Protein AF-A0A7K2Y6P4-F1 (afdb_monomer)

Sequence (106 aa):
MTSPSVTSTKPQAAAPAVRPALASLSTPGHDTGLLLLRLVLGLTMAAHGAQKLFGWFGGGGISGTGQFFTASGYSAGDAMAVLAGLTETLGGLGLALGLLTPLAGA

Radius of gyration: 30.14 Å; Cα contacts (8 Å, |Δi|>4): 114; chains: 1; bounding box: 107×16×41 Å

Nearest PDB structures (foldseek):
  6tz4-assembly1_JB  TM=5.438E-01  e=5.367E+00  Homo sapiens

Mean predicted aligned error: 12.07 Å

pLDDT: mean 84.35, std 17.82, range [48.69, 98.69]

Solvent-accessible surface area (backbone atoms only — not comparable to full-atom values): 5950 Å² total; per-residue (Å²): 139,87,80,83,86,79,89,78,83,77,84,75,75,77,72,80,84,75,72,74,68,91,72,77,84,76,48,74,66,54,57,50,49,52,53,48,49,31,38,55,54,9,48,52,34,22,51,53,9,35,12,22,58,68,25,42,98,82,30,57,12,34,68,49,36,7,49,52,35,36,75,71,69,39,93,56,14,48,61,50,17,46,51,52,12,49,51,27,26,54,50,10,46,35,36,42,75,48,57,67,47,69,67,78,75,108

Foldseek 3Di:
DDDDDDDDDDPPPPDPPPPPDPPDPPPPVNVVVLLVVLQVQLVVLLVVLCLLDPVPPVRPHLVHQLVVVVVVPDPRSSVVSNVSSCCSNVVSVCSNVCPCVVVVVD

Secondary structure (DSSP, 8-state):
---------------------S-----HHHHHHHHHHHHHHHHHHHHHHHHHHH-GGG--HHHHHHHHHHHTT-TTHHHHHHHHHHHHHHHHHHHHHTTTHHHHT-

Structure (mmCIF, N/CA/C/O backbone):
data_AF-A0A7K2Y6P4-F1
#
_entry.id   AF-A0A7K2Y6P4-F1
#
loop_
_atom_site.group_PDB
_atom_site.id
_atom_site.type_symbol
_atom_site.label_atom_id
_atom_site.label_alt_id
_atom_site.label_comp_id
_atom_site.label_asym_id
_atom_site.label_entity_id
_atom_site.label_seq_id
_atom_site.pdbx_PDB_ins_code
_atom_site.Cartn_x
_atom_site.Cartn_y
_atom_site.Cartn_z
_atom_site.occupancy
_atom_site.B_iso_or_equiv
_atom_site.auth_seq_id
_atom_site.auth_comp_id
_atom_site.auth_asym_id
_atom_site.auth_atom_id
_atom_site.pdbx_PDB_model_num
ATOM 1 N N . MET A 1 1 ? 92.988 -14.015 -17.724 1.00 48.69 1 MET A N 1
ATOM 2 C CA . MET A 1 1 ? 92.124 -12.955 -18.282 1.00 48.69 1 MET A CA 1
ATOM 3 C C . MET A 1 1 ? 90.682 -13.345 -18.004 1.00 48.69 1 MET A C 1
ATOM 5 O O . MET A 1 1 ? 90.148 -14.207 -18.683 1.00 48.69 1 MET A O 1
ATOM 9 N N . THR A 1 2 ? 90.111 -12.825 -16.919 1.00 54.88 2 THR A N 1
ATOM 10 C CA . THR A 1 2 ? 88.719 -13.049 -16.507 1.00 54.88 2 THR A CA 1
ATOM 11 C C . THR A 1 2 ? 87.834 -11.987 -17.154 1.00 54.88 2 THR A C 1
ATOM 13 O O . THR A 1 2 ? 87.989 -10.805 -16.854 1.00 54.88 2 THR A O 1
ATOM 16 N N . SER A 1 3 ? 86.920 -12.389 -18.035 1.00 52.56 3 SER A N 1
ATOM 17 C CA . SER A 1 3 ? 85.854 -11.514 -18.536 1.00 52.56 3 SER A CA 1
ATOM 18 C C . SER A 1 3 ? 84.671 -11.533 -17.560 1.00 52.56 3 SER A C 1
ATOM 20 O O . SER A 1 3 ? 84.258 -12.624 -17.163 1.00 52.56 3 SER A O 1
ATOM 22 N N . PRO A 1 4 ? 84.108 -10.378 -17.163 1.00 58.75 4 PRO A N 1
ATOM 23 C CA . PRO A 1 4 ? 82.896 -10.340 -16.361 1.00 58.75 4 PRO A CA 1
ATO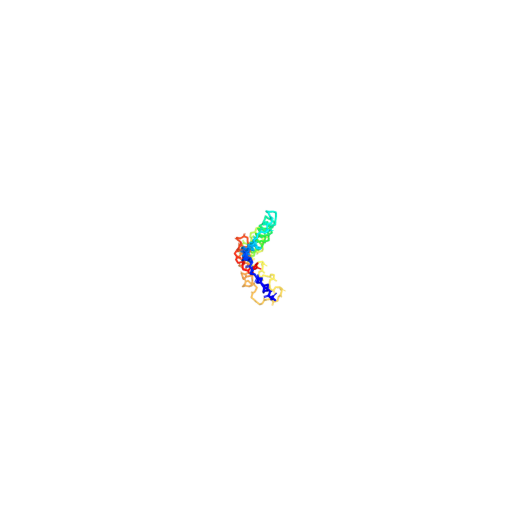M 24 C C . PRO A 1 4 ? 81.657 -10.418 -17.260 1.00 58.75 4 PRO A C 1
ATOM 26 O O . PRO A 1 4 ? 81.518 -9.676 -18.233 1.00 58.75 4 PRO A O 1
ATOM 29 N N . SER A 1 5 ? 80.738 -11.308 -16.902 1.00 54.50 5 SER A N 1
ATOM 30 C CA . SER A 1 5 ? 79.378 -11.342 -17.434 1.00 54.50 5 SER A CA 1
ATOM 31 C C . SER A 1 5 ? 78.571 -10.208 -16.805 1.00 54.50 5 SER A C 1
ATOM 33 O O . SER A 1 5 ? 78.332 -10.224 -15.599 1.00 54.50 5 SER A O 1
ATOM 35 N N . VAL A 1 6 ? 78.127 -9.238 -17.606 1.00 57.03 6 VAL A N 1
ATOM 36 C CA . VAL A 1 6 ? 77.135 -8.246 -17.172 1.00 57.03 6 VAL A CA 1
ATOM 37 C C . VAL A 1 6 ? 75.802 -8.579 -17.827 1.00 57.03 6 VAL A C 1
ATOM 39 O O . VAL A 1 6 ? 75.550 -8.266 -18.988 1.00 57.03 6 VAL A O 1
ATOM 42 N N . THR A 1 7 ? 74.946 -9.233 -17.049 1.00 55.50 7 THR A N 1
ATOM 43 C CA . THR A 1 7 ? 73.507 -9.312 -17.289 1.00 55.50 7 THR A CA 1
ATOM 44 C C . THR A 1 7 ? 72.924 -7.922 -17.044 1.00 55.50 7 THR A C 1
ATOM 46 O O . THR A 1 7 ? 72.917 -7.463 -15.905 1.00 55.50 7 THR A O 1
ATOM 49 N N . SER A 1 8 ? 72.439 -7.244 -18.087 1.00 54.75 8 SER A N 1
ATOM 50 C CA . SER A 1 8 ? 71.646 -6.020 -17.933 1.00 54.75 8 SER A CA 1
ATOM 51 C C . SER A 1 8 ? 70.259 -6.229 -18.522 1.00 54.75 8 SER A C 1
ATOM 53 O O . SER A 1 8 ? 70.066 -6.533 -19.699 1.00 54.75 8 SER A O 1
ATOM 55 N N . THR A 1 9 ? 69.307 -6.148 -17.611 1.00 50.12 9 THR A N 1
ATOM 56 C CA . THR A 1 9 ? 67.883 -6.426 -17.700 1.00 50.12 9 THR A CA 1
ATOM 57 C C . THR A 1 9 ? 67.167 -5.517 -18.694 1.00 50.12 9 THR A C 1
ATOM 59 O O . THR A 1 9 ? 67.141 -4.297 -18.544 1.00 50.12 9 THR A O 1
ATOM 62 N N . LYS A 1 10 ? 66.502 -6.144 -19.669 1.00 54.78 10 LYS A N 1
ATOM 63 C CA . LYS A 1 10 ? 65.426 -5.559 -20.477 1.00 54.78 10 LYS A CA 1
ATOM 64 C C . LYS A 1 10 ? 64.392 -4.903 -19.546 1.00 54.78 10 LYS A C 1
ATOM 66 O O . LYS A 1 10 ? 63.885 -5.606 -18.670 1.00 54.78 10 LYS A O 1
ATOM 71 N N . PRO A 1 11 ? 64.021 -3.622 -19.730 1.00 51.00 11 PRO A N 1
ATOM 72 C CA . PRO A 1 11 ? 6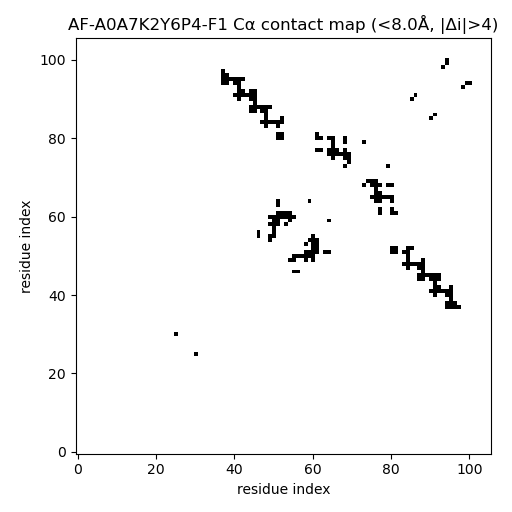2.862 -3.062 -19.053 1.00 51.00 11 PRO A CA 1
ATOM 73 C C . PRO A 1 11 ? 61.635 -3.852 -19.509 1.00 51.00 11 PRO A C 1
ATOM 75 O O . PRO A 1 11 ? 61.223 -3.798 -20.670 1.00 51.00 11 PRO A O 1
ATOM 78 N N . GLN A 1 12 ? 61.099 -4.661 -18.602 1.00 57.22 12 GLN A N 1
ATOM 79 C CA . GLN A 1 12 ? 59.813 -5.308 -18.767 1.00 57.22 12 GLN A CA 1
ATOM 80 C C . GLN A 1 12 ? 58.777 -4.186 -18.767 1.00 57.22 12 GLN A C 1
ATOM 82 O O . GLN A 1 12 ? 58.501 -3.590 -17.729 1.00 57.22 12 GLN A O 1
ATOM 87 N N . ALA A 1 13 ? 58.275 -3.843 -19.955 1.00 56.06 13 ALA A N 1
ATOM 88 C CA . ALA A 1 13 ? 57.149 -2.939 -20.105 1.00 56.06 13 ALA A CA 1
ATOM 89 C C . ALA A 1 13 ? 56.027 -3.442 -19.190 1.00 56.06 13 ALA A C 1
ATOM 91 O O . ALA A 1 13 ? 55.524 -4.552 -19.376 1.00 56.06 13 ALA A O 1
ATOM 92 N N . ALA A 1 14 ? 55.698 -2.655 -18.166 1.00 59.28 14 ALA A N 1
ATOM 93 C CA . ALA A 1 14 ? 54.553 -2.917 -17.321 1.00 59.28 14 ALA A CA 1
ATOM 94 C C . ALA A 1 14 ? 53.324 -2.934 -18.233 1.00 59.28 14 ALA A C 1
ATOM 96 O O . ALA A 1 14 ? 52.942 -1.906 -18.795 1.00 59.28 14 ALA A O 1
ATOM 97 N N . ALA A 1 15 ? 52.751 -4.120 -18.437 1.00 62.34 15 ALA A N 1
ATOM 98 C CA . ALA A 1 15 ? 51.450 -4.245 -19.063 1.00 62.34 15 ALA A CA 1
ATOM 99 C C . ALA A 1 15 ? 50.482 -3.342 -18.285 1.00 62.34 15 ALA A C 1
ATOM 101 O O . ALA A 1 15 ? 50.494 -3.386 -17.048 1.00 62.34 15 ALA A O 1
ATOM 102 N N . PRO A 1 16 ? 49.651 -2.521 -18.948 1.00 57.12 16 PRO A N 1
ATOM 103 C CA . PRO A 1 16 ? 48.571 -1.880 -18.231 1.00 57.12 16 PRO A CA 1
ATOM 104 C C . PRO A 1 16 ? 47.732 -3.019 -17.659 1.00 57.12 16 PRO A C 1
ATOM 106 O O . PRO A 1 16 ? 47.267 -3.889 -18.399 1.00 57.12 16 PRO A O 1
ATOM 109 N N . ALA A 1 17 ? 47.577 -3.054 -16.339 1.00 62.59 17 ALA A N 1
ATOM 110 C CA . ALA A 1 17 ? 46.565 -3.875 -15.704 1.00 62.59 17 ALA A CA 1
ATOM 111 C C . ALA A 1 17 ? 45.203 -3.300 -16.113 1.00 62.59 17 ALA A C 1
ATOM 113 O O . ALA A 1 17 ? 44.548 -2.593 -15.353 1.00 62.59 17 ALA A O 1
ATOM 114 N N . VAL A 1 18 ? 44.792 -3.565 -17.353 1.00 61.81 18 VAL A N 1
ATOM 115 C CA . VAL A 1 18 ? 43.414 -3.414 -17.785 1.00 61.81 18 VAL A CA 1
ATOM 116 C C . VAL A 1 18 ? 42.689 -4.517 -17.041 1.00 61.81 18 VAL A C 1
ATOM 118 O O . VAL A 1 18 ? 42.621 -5.648 -17.501 1.00 61.81 18 VAL A O 1
ATOM 121 N N . ARG A 1 19 ? 42.221 -4.221 -15.830 1.00 60.12 19 ARG A N 1
ATOM 122 C CA . ARG A 1 19 ? 41.041 -4.894 -15.306 1.00 60.12 19 ARG A CA 1
ATOM 123 C C . ARG A 1 19 ? 39.887 -4.315 -16.120 1.00 60.12 19 ARG A C 1
ATOM 125 O O . ARG A 1 19 ? 39.525 -3.168 -15.852 1.00 60.12 19 ARG A O 1
ATOM 132 N N . PRO A 1 20 ? 39.326 -5.015 -17.125 1.00 58.72 20 PRO A N 1
ATOM 133 C CA . PRO A 1 20 ? 38.037 -4.594 -17.634 1.00 58.72 20 PRO A CA 1
ATOM 134 C C . PRO A 1 20 ? 37.085 -4.699 -16.447 1.00 58.72 20 PRO A C 1
ATOM 136 O O . PRO A 1 20 ? 37.159 -5.643 -15.654 1.00 58.72 20 PRO A O 1
ATOM 139 N N . ALA A 1 21 ? 36.277 -3.664 -16.278 1.00 59.69 21 ALA A N 1
ATOM 140 C CA . ALA A 1 21 ? 35.307 -3.552 -15.217 1.00 59.69 21 ALA A CA 1
ATOM 141 C C . ALA A 1 21 ? 34.535 -4.872 -15.052 1.00 59.69 21 ALA A C 1
ATOM 143 O O . ALA A 1 21 ? 33.936 -5.365 -15.999 1.00 59.69 21 ALA A O 1
ATOM 144 N N . LEU A 1 22 ? 34.488 -5.409 -13.830 1.00 52.00 22 LEU A N 1
ATOM 145 C CA . LEU A 1 22 ? 33.490 -6.422 -13.454 1.00 52.00 22 LEU A CA 1
ATOM 146 C C . LEU A 1 22 ? 32.061 -5.841 -13.464 1.00 52.00 22 LEU A C 1
ATOM 148 O O . LEU A 1 22 ? 31.105 -6.526 -13.114 1.00 52.00 22 LEU A O 1
ATOM 152 N N . ALA A 1 23 ? 31.912 -4.571 -13.848 1.00 61.97 23 ALA A N 1
ATOM 153 C CA . ALA A 1 23 ? 30.630 -3.969 -14.119 1.00 61.97 23 ALA A CA 1
ATOM 154 C C . ALA A 1 23 ? 30.098 -4.494 -15.458 1.00 61.97 23 ALA A C 1
ATOM 156 O O . ALA A 1 23 ? 30.697 -4.278 -16.510 1.00 61.97 23 ALA A O 1
ATOM 157 N N . SER A 1 24 ? 28.921 -5.103 -15.376 1.00 64.38 24 SER A N 1
ATOM 158 C CA . SER A 1 24 ? 27.962 -5.255 -16.470 1.00 64.38 24 SER A CA 1
ATOM 159 C C . SER A 1 24 ? 28.124 -6.486 -17.355 1.00 64.38 24 SER A C 1
ATOM 161 O O . SER A 1 24 ? 28.479 -6.404 -18.526 1.00 64.38 24 SER A O 1
ATOM 163 N N . LEU A 1 25 ? 27.671 -7.620 -16.823 1.00 61.88 25 LEU A N 1
ATOM 164 C CA . LEU A 1 25 ? 26.973 -8.619 -17.633 1.00 61.88 25 LEU A CA 1
ATOM 165 C C . LEU A 1 25 ? 25.549 -8.823 -17.099 1.00 61.88 25 LEU A C 1
ATOM 167 O O . LEU A 1 25 ? 25.110 -9.955 -16.904 1.00 61.88 25 LEU A O 1
ATOM 171 N N . SER A 1 26 ? 24.808 -7.734 -16.853 1.00 67.88 26 SER A N 1
ATOM 172 C CA . SER A 1 26 ? 23.353 -7.883 -16.844 1.00 67.88 26 SER A CA 1
ATOM 173 C C . SER A 1 26 ? 22.918 -8.097 -18.288 1.00 67.88 26 SER A C 1
ATOM 175 O O . SER A 1 26 ? 23.150 -7.259 -19.160 1.00 67.88 26 SER A O 1
ATOM 177 N N . THR A 1 27 ? 22.395 -9.283 -18.583 1.00 82.19 27 THR A N 1
ATOM 178 C CA . THR A 1 27 ? 21.831 -9.565 -19.905 1.00 82.19 27 THR A CA 1
ATOM 179 C C . THR A 1 27 ? 20.517 -8.788 -20.021 1.00 82.19 27 THR A C 1
ATOM 181 O O . THR A 1 27 ? 19.764 -8.789 -19.049 1.00 82.19 27 THR A O 1
ATOM 184 N N . PRO A 1 28 ? 20.159 -8.204 -21.181 1.00 80.69 28 PRO A N 1
ATOM 185 C CA . PRO A 1 28 ? 18.903 -7.458 -21.339 1.00 80.69 28 PRO A CA 1
ATOM 186 C C . PRO A 1 28 ? 17.651 -8.202 -20.832 1.00 80.69 28 PRO A C 1
ATOM 188 O O . PRO A 1 28 ? 16.715 -7.589 -20.319 1.00 80.69 28 PRO A O 1
ATOM 191 N N . GLY A 1 29 ? 17.646 -9.538 -20.919 1.00 88.38 29 GLY A N 1
ATOM 192 C CA . GLY A 1 29 ? 16.591 -10.389 -20.361 1.00 88.38 29 GLY A CA 1
ATOM 193 C C . GLY A 1 29 ? 16.512 -10.396 -18.828 1.00 88.38 29 GLY A C 1
ATOM 194 O O . GLY A 1 29 ? 15.412 -10.455 -18.289 1.00 88.38 29 GLY A O 1
ATOM 195 N N . HIS A 1 30 ? 17.639 -10.293 -18.119 1.00 89.81 30 HIS A N 1
ATOM 196 C CA . HIS A 1 30 ? 17.674 -10.205 -16.656 1.00 89.81 30 HIS A CA 1
ATOM 197 C C . HIS A 1 30 ? 17.080 -8.881 -16.170 1.00 89.81 30 HIS A C 1
ATOM 199 O O . HIS A 1 30 ? 16.166 -8.892 -15.348 1.00 89.81 30 HIS A O 1
ATOM 205 N N . ASP A 1 31 ? 17.519 -7.758 -16.745 1.00 87.56 31 ASP A N 1
ATOM 206 C CA . ASP A 1 31 ? 16.996 -6.430 -16.401 1.00 87.56 31 ASP A CA 1
ATOM 207 C C . ASP A 1 31 ? 15.496 -6.325 -16.693 1.00 87.56 31 ASP A C 1
ATOM 209 O O . ASP A 1 31 ? 14.721 -5.827 -15.875 1.00 87.56 31 ASP A O 1
ATOM 213 N N . THR A 1 32 ? 15.065 -6.865 -17.838 1.00 91.38 32 THR A N 1
ATOM 214 C CA . THR A 1 32 ? 13.643 -6.930 -18.198 1.00 91.38 32 THR A CA 1
ATOM 215 C C . THR A 1 32 ? 12.866 -7.824 -17.230 1.00 91.38 32 THR A C 1
ATOM 217 O O . THR A 1 32 ? 11.768 -7.466 -16.810 1.00 91.38 32 THR A O 1
ATOM 220 N N . GLY A 1 33 ? 13.428 -8.967 -16.830 1.00 92.69 33 GLY A N 1
ATOM 221 C CA . GLY A 1 33 ? 12.818 -9.864 -15.849 1.00 92.69 33 GLY A CA 1
ATOM 222 C C . GLY A 1 33 ? 12.622 -9.195 -14.487 1.00 92.69 33 GLY A C 1
ATOM 223 O O . GLY A 1 33 ? 11.533 -9.271 -13.919 1.00 92.69 33 GLY A O 1
ATOM 224 N N . LEU A 1 34 ? 13.632 -8.474 -13.995 1.00 91.31 34 LEU A N 1
ATOM 225 C CA . LEU A 1 34 ? 13.534 -7.702 -12.753 1.00 91.31 34 LEU A CA 1
ATOM 226 C C . LEU A 1 34 ? 12.524 -6.551 -12.865 1.00 91.31 34 LEU A C 1
ATOM 228 O O . LEU A 1 34 ? 11.754 -6.325 -11.931 1.00 91.31 34 LEU A O 1
ATOM 232 N N . LEU A 1 35 ? 12.475 -5.858 -14.011 1.00 92.00 35 LEU A N 1
ATOM 233 C CA . LEU A 1 35 ? 11.469 -4.833 -14.313 1.00 92.00 35 LEU A CA 1
ATOM 234 C C . LEU A 1 35 ? 10.043 -5.401 -14.267 1.00 92.00 35 LEU A C 1
ATOM 236 O O . LEU A 1 35 ? 9.144 -4.788 -13.693 1.00 92.00 35 LEU A O 1
ATOM 240 N N . LEU A 1 36 ? 9.819 -6.568 -14.862 1.00 95.38 36 LEU A N 1
ATOM 241 C CA . LEU A 1 36 ? 8.509 -7.209 -14.833 1.00 95.38 36 LEU A CA 1
ATOM 242 C C . LEU A 1 36 ? 8.147 -7.654 -13.417 1.00 95.38 36 LEU A C 1
ATOM 244 O O . LEU A 1 36 ? 7.042 -7.368 -12.959 1.00 95.38 36 LEU A O 1
ATOM 248 N N . LEU A 1 37 ? 9.085 -8.275 -12.699 1.00 94.62 37 LEU A N 1
ATOM 249 C CA . LEU A 1 37 ? 8.867 -8.716 -11.325 1.00 94.62 37 LEU A CA 1
ATOM 250 C C . LEU A 1 37 ? 8.470 -7.548 -10.414 1.00 94.62 37 LEU A C 1
ATOM 252 O O . LEU A 1 37 ? 7.481 -7.654 -9.689 1.00 94.62 37 LEU A O 1
ATOM 256 N N . ARG A 1 38 ? 9.187 -6.416 -10.482 1.00 94.50 38 ARG A N 1
ATOM 257 C CA . ARG A 1 38 ? 8.878 -5.242 -9.648 1.00 94.50 38 ARG A CA 1
ATOM 258 C C . ARG A 1 38 ? 7.518 -4.636 -9.980 1.00 94.50 38 ARG A C 1
ATOM 260 O O . ARG A 1 38 ? 6.799 -4.242 -9.068 1.00 94.50 38 ARG A O 1
ATOM 267 N N . LEU A 1 39 ? 7.149 -4.575 -11.262 1.00 97.00 39 LEU A N 1
ATOM 268 C CA . LEU A 1 39 ? 5.868 -4.009 -11.678 1.00 97.00 39 LEU A CA 1
ATOM 269 C C . LEU A 1 39 ? 4.720 -4.907 -11.235 1.00 97.00 39 LEU A C 1
ATOM 271 O O . LEU A 1 39 ? 3.776 -4.422 -10.624 1.00 97.00 39 LEU A O 1
ATOM 275 N N . VAL A 1 40 ? 4.816 -6.212 -11.490 1.00 98.00 40 VAL A N 1
ATOM 276 C CA . VAL A 1 40 ? 3.764 -7.163 -11.120 1.00 98.00 40 VAL A CA 1
ATOM 277 C C . VAL A 1 40 ? 3.584 -7.190 -9.608 1.00 98.00 40 VAL A C 1
ATOM 279 O O . VAL A 1 40 ? 2.473 -6.985 -9.124 1.00 98.00 40 VAL A O 1
ATOM 282 N N . LEU A 1 41 ? 4.664 -7.386 -8.850 1.00 97.00 41 LEU A N 1
ATOM 283 C CA . LEU A 1 41 ? 4.584 -7.459 -7.395 1.00 97.00 41 LEU A CA 1
ATOM 284 C C . LEU A 1 41 ? 4.152 -6.117 -6.788 1.00 97.00 41 LEU A C 1
ATOM 286 O O . LEU A 1 41 ? 3.229 -6.077 -5.976 1.00 97.00 41 LEU A O 1
ATOM 290 N N . GLY A 1 42 ? 4.774 -5.016 -7.215 1.00 97.62 42 GLY A N 1
ATOM 291 C CA . GLY A 1 42 ? 4.491 -3.681 -6.697 1.00 97.62 42 GLY A CA 1
ATOM 292 C C . GLY A 1 42 ? 3.057 -3.229 -6.969 1.00 97.62 42 GLY A C 1
ATOM 293 O O . GLY A 1 42 ? 2.362 -2.797 -6.052 1.00 97.62 42 GLY A O 1
ATOM 294 N N . LEU A 1 43 ? 2.566 -3.392 -8.201 1.00 98.12 43 LEU A N 1
ATOM 295 C CA . LEU A 1 43 ? 1.195 -3.012 -8.547 1.00 98.12 43 LEU A CA 1
ATOM 296 C C . LEU A 1 43 ? 0.153 -3.940 -7.912 1.00 98.12 43 LEU A C 1
ATOM 298 O O . LEU A 1 43 ? -0.917 -3.463 -7.543 1.00 98.12 43 LEU A O 1
ATOM 302 N N . THR A 1 44 ? 0.461 -5.227 -7.718 1.00 98.44 44 THR A N 1
ATOM 303 C CA . THR A 1 44 ? -0.430 -6.148 -6.989 1.00 98.44 44 THR A CA 1
ATOM 304 C C . THR A 1 44 ? -0.598 -5.706 -5.537 1.00 98.44 44 THR A C 1
ATOM 306 O O . THR A 1 44 ? -1.724 -5.597 -5.054 1.00 98.44 44 THR A O 1
ATOM 309 N N . MET A 1 45 ? 0.504 -5.379 -4.854 1.00 98.31 45 MET A N 1
ATOM 310 C CA . MET A 1 45 ? 0.456 -4.855 -3.485 1.00 98.31 45 MET A CA 1
ATOM 311 C C . MET A 1 45 ? -0.271 -3.509 -3.429 1.00 98.31 45 MET A C 1
ATOM 313 O O . MET A 1 45 ? -1.091 -3.294 -2.540 1.00 98.31 45 MET A O 1
ATOM 317 N N . ALA A 1 46 ? -0.053 -2.635 -4.416 1.00 98.44 46 ALA A N 1
ATOM 318 C CA . ALA A 1 46 ? -0.749 -1.357 -4.478 1.00 98.44 46 ALA A CA 1
ATOM 319 C C . ALA A 1 46 ? -2.264 -1.514 -4.674 1.00 98.44 46 ALA A C 1
ATOM 321 O O . ALA A 1 46 ? -3.049 -0.828 -4.020 1.00 98.44 46 ALA A O 1
ATOM 322 N N . ALA A 1 47 ? -2.687 -2.450 -5.526 1.00 98.44 47 ALA A N 1
ATOM 323 C CA . ALA A 1 47 ? -4.094 -2.784 -5.704 1.00 98.44 47 ALA A CA 1
ATOM 324 C C . ALA A 1 47 ? -4.704 -3.379 -4.424 1.00 98.44 47 ALA A C 1
ATOM 326 O O . ALA A 1 47 ? -5.828 -3.030 -4.065 1.00 98.44 47 ALA A O 1
ATOM 327 N N . HIS A 1 48 ? -3.957 -4.218 -3.702 1.00 98.19 48 HIS A N 1
ATOM 328 C CA . HIS A 1 48 ? -4.398 -4.777 -2.424 1.00 98.19 48 HIS A CA 1
ATOM 329 C C . HIS A 1 48 ? -4.547 -3.699 -1.339 1.00 98.19 48 HIS A C 1
ATOM 331 O O . HIS A 1 48 ? -5.569 -3.633 -0.655 1.00 98.19 48 HIS A O 1
ATOM 337 N N . GLY A 1 49 ? -3.598 -2.767 -1.253 1.00 98.44 49 GLY A N 1
ATOM 338 C CA . GLY A 1 49 ? -3.713 -1.606 -0.376 1.00 98.44 49 GLY A CA 1
ATOM 339 C C . GLY A 1 49 ? -4.908 -0.717 -0.742 1.00 98.44 49 GLY A C 1
ATOM 340 O O . GLY A 1 49 ? -5.652 -0.287 0.139 1.00 98.44 49 GLY A O 1
ATOM 341 N N . ALA A 1 50 ? -5.179 -0.521 -2.037 1.00 98.50 50 ALA A N 1
ATOM 342 C CA . ALA A 1 50 ? -6.346 0.225 -2.510 1.00 98.50 50 ALA A CA 1
ATOM 343 C C . ALA A 1 50 ? -7.684 -0.464 -2.173 1.00 98.50 50 ALA A C 1
ATOM 345 O O . ALA A 1 50 ? -8.661 0.223 -1.865 1.00 98.50 50 ALA A O 1
ATOM 346 N N . GLN A 1 51 ? -7.738 -1.803 -2.165 1.00 98.69 51 GLN A N 1
ATOM 347 C CA . GLN A 1 51 ? -8.898 -2.558 -1.662 1.00 98.69 51 GLN A CA 1
ATOM 348 C C . GLN A 1 51 ? -9.177 -2.234 -0.190 1.00 98.69 51 GLN A C 1
ATOM 350 O O . GLN A 1 51 ? -10.338 -2.086 0.198 1.00 98.69 51 GLN A O 1
ATOM 355 N N . LYS A 1 52 ? -8.120 -2.090 0.618 1.00 98.50 52 LYS A N 1
ATOM 356 C CA . LYS A 1 52 ? -8.221 -1.776 2.048 1.00 98.50 52 LYS A CA 1
ATOM 357 C C . LYS A 1 52 ? -8.565 -0.314 2.295 1.00 98.50 52 LYS A C 1
ATOM 359 O O . LYS A 1 52 ? -9.446 -0.037 3.093 1.00 98.50 52 LYS A O 1
ATOM 364 N N . LEU A 1 53 ? -7.920 0.626 1.606 1.00 98.31 53 LEU A N 1
ATOM 365 C CA . LEU A 1 53 ? -8.133 2.060 1.838 1.00 98.31 53 LEU A CA 1
ATOM 366 C C . LEU A 1 53 ? -9.429 2.578 1.220 1.00 98.31 53 LEU A C 1
ATOM 368 O O . LEU A 1 53 ? -10.163 3.333 1.851 1.00 98.31 53 LEU A O 1
ATOM 372 N N . PHE A 1 54 ? -9.698 2.184 -0.023 1.00 97.88 54 PHE A N 1
ATOM 373 C CA . PHE A 1 54 ? -10.710 2.829 -0.858 1.00 97.88 54 PHE A CA 1
ATOM 374 C C . PHE A 1 54 ? -11.846 1.887 -1.264 1.00 97.88 54 PHE A C 1
ATOM 376 O O . PHE A 1 54 ? -12.786 2.324 -1.923 1.00 97.88 54 PHE A O 1
ATOM 383 N N . GLY A 1 55 ? -11.765 0.597 -0.916 1.00 97.25 55 GLY A N 1
ATOM 384 C CA . GLY A 1 55 ? -12.748 -0.404 -1.346 1.00 97.25 55 GLY A CA 1
ATOM 385 C C . GLY A 1 55 ? -12.728 -0.669 -2.855 1.00 97.25 55 GLY A C 1
ATOM 386 O O . GLY A 1 55 ? -13.684 -1.203 -3.416 1.00 97.25 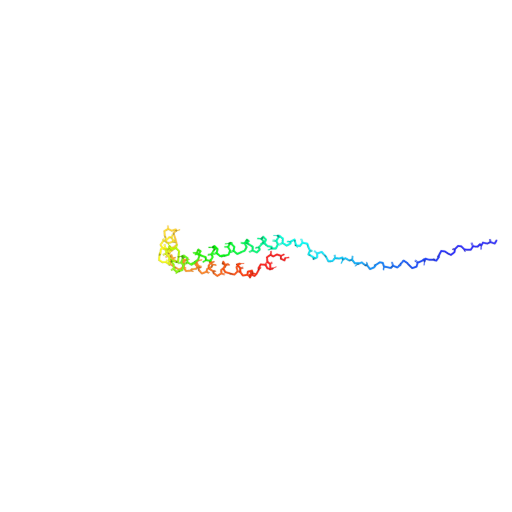55 GLY A O 1
ATOM 387 N N . TRP A 1 56 ? -11.652 -0.280 -3.544 1.00 97.94 56 TRP A N 1
ATOM 388 C CA . TRP A 1 56 ? -11.525 -0.492 -4.984 1.00 97.94 56 TRP A CA 1
ATOM 389 C C . TRP A 1 56 ? -11.507 -1.977 -5.323 1.00 97.94 56 TRP A C 1
ATOM 391 O O . TRP A 1 56 ? -11.168 -2.804 -4.483 1.00 97.94 56 TRP A O 1
ATOM 401 N N . PHE A 1 57 ? -11.874 -2.322 -6.559 1.00 96.12 57 PHE A N 1
ATOM 402 C CA . PHE A 1 57 ? -11.894 -3.711 -7.036 1.00 96.12 57 PHE A CA 1
ATOM 403 C C . PHE A 1 57 ? -12.765 -4.651 -6.175 1.00 96.12 57 PHE A C 1
ATOM 405 O O . PHE A 1 57 ? -12.462 -5.835 -6.057 1.00 96.12 57 PHE A O 1
ATOM 412 N N . GLY A 1 58 ? -13.823 -4.121 -5.545 1.00 95.12 58 GLY A N 1
ATOM 413 C CA . GLY A 1 58 ? -14.695 -4.883 -4.642 1.00 95.12 58 GLY A CA 1
ATOM 414 C C . GLY A 1 58 ? -14.092 -5.152 -3.258 1.00 95.12 58 GLY A C 1
ATOM 415 O O . GLY A 1 58 ? -14.532 -6.070 -2.572 1.00 95.12 58 GLY A O 1
ATOM 416 N N . GLY A 1 59 ? -13.070 -4.390 -2.856 1.00 95.25 59 GLY A N 1
ATOM 417 C CA . GLY A 1 59 ? -12.434 -4.502 -1.546 1.00 95.25 59 GLY A CA 1
ATOM 418 C C . GLY A 1 59 ? -13.330 -4.048 -0.390 1.00 95.25 59 GLY A C 1
ATOM 419 O O . GLY A 1 59 ? -14.241 -3.243 -0.563 1.00 95.25 59 GLY A O 1
ATOM 420 N N . GLY A 1 60 ? -13.034 -4.528 0.820 1.00 95.88 60 GLY A N 1
ATOM 421 C CA . GLY A 1 60 ? -13.825 -4.230 2.021 1.00 95.88 60 GLY A CA 1
ATOM 422 C C . GLY A 1 60 ? -13.716 -2.789 2.536 1.00 95.88 60 GLY A C 1
ATOM 423 O O . GLY A 1 60 ? -14.438 -2.427 3.467 1.00 95.88 60 GLY A O 1
ATOM 424 N N . GLY A 1 61 ? -12.813 -1.975 1.976 1.00 97.75 61 GLY A N 1
ATOM 425 C CA . GLY A 1 61 ? -12.522 -0.636 2.481 1.00 97.75 61 GLY A CA 1
ATOM 426 C C . GLY A 1 61 ? -12.056 -0.666 3.939 1.00 97.75 61 GLY A C 1
ATOM 427 O O . GLY A 1 61 ? -11.772 -1.733 4.499 1.00 97.75 61 GLY A O 1
ATOM 428 N N . ILE A 1 62 ? -11.986 0.507 4.570 1.00 98.31 62 ILE A N 1
ATOM 429 C CA . ILE A 1 62 ? -11.491 0.605 5.948 1.00 98.31 62 ILE A CA 1
ATOM 430 C C . ILE A 1 62 ? -12.381 -0.182 6.904 1.00 98.31 62 ILE A C 1
ATOM 432 O O . ILE A 1 62 ? -11.861 -0.940 7.709 1.00 98.31 62 ILE A O 1
ATOM 436 N N . SER A 1 63 ? -13.706 -0.080 6.771 1.00 97.69 63 SER A N 1
ATOM 437 C CA . SER A 1 63 ? -14.629 -0.753 7.689 1.00 97.69 63 SER A CA 1
ATOM 438 C C . SER A 1 63 ? -14.574 -2.280 7.574 1.00 97.69 63 SER A C 1
ATOM 440 O O . SER A 1 63 ? -14.465 -2.966 8.587 1.00 97.69 63 SER A O 1
ATOM 442 N N . GLY A 1 64 ? -14.620 -2.843 6.361 1.00 97.69 64 GLY A N 1
ATOM 443 C CA . GLY A 1 64 ? -14.575 -4.297 6.183 1.00 97.69 64 GLY A CA 1
ATOM 444 C C . GLY A 1 64 ? -13.211 -4.880 6.555 1.00 97.69 64 GLY A C 1
ATOM 445 O O . GLY A 1 64 ? -13.126 -5.906 7.228 1.00 97.69 64 GLY A O 1
ATOM 446 N N . THR A 1 65 ? -12.133 -4.189 6.186 1.00 97.81 65 THR A N 1
ATOM 447 C CA . THR A 1 65 ? -10.770 -4.594 6.558 1.00 97.81 65 THR A CA 1
ATOM 448 C C . THR A 1 65 ? -10.532 -4.432 8.062 1.00 97.81 65 THR A C 1
ATOM 450 O O . THR A 1 65 ? -9.879 -5.265 8.686 1.00 97.81 65 THR A O 1
ATOM 453 N N . GLY A 1 66 ? -11.083 -3.384 8.669 1.00 98.31 66 GLY A N 1
ATOM 454 C CA . GLY A 1 66 ? -10.986 -3.129 10.100 1.00 98.31 66 GLY A CA 1
ATOM 455 C C . GLY A 1 66 ? -11.709 -4.189 10.918 1.00 98.31 66 GLY A C 1
ATOM 456 O O . GLY A 1 66 ? -11.137 -4.711 11.872 1.00 98.31 66 GLY A O 1
ATOM 457 N N . GLN A 1 67 ? -12.896 -4.617 10.476 1.00 98.12 67 GLN A N 1
ATOM 458 C CA . GLN A 1 67 ? -13.600 -5.766 11.053 1.00 98.12 67 GLN A CA 1
ATOM 459 C C . GLN A 1 67 ? -12.763 -7.047 10.986 1.00 98.12 67 GLN A C 1
ATOM 461 O O . GLN A 1 67 ? -12.700 -7.779 11.972 1.00 98.12 67 GLN A O 1
ATOM 466 N N . PHE A 1 68 ? -12.073 -7.301 9.869 1.00 97.56 68 PHE A N 1
ATOM 467 C CA . PHE A 1 68 ? -11.145 -8.429 9.757 1.00 97.56 68 PHE A CA 1
ATOM 468 C C . PHE A 1 68 ? -10.003 -8.345 10.787 1.00 97.56 68 PHE A C 1
ATOM 470 O O . PHE A 1 68 ? -9.707 -9.334 11.463 1.00 97.56 68 PHE A O 1
ATOM 477 N N . PHE A 1 69 ? -9.387 -7.172 10.964 1.00 98.06 69 PHE A N 1
ATOM 478 C CA . PHE A 1 69 ? -8.343 -6.986 11.976 1.00 98.06 69 PHE A CA 1
ATOM 479 C C . PHE A 1 69 ? -8.881 -7.136 13.403 1.00 98.06 69 PHE A C 1
ATOM 481 O O . PHE A 1 69 ? -8.247 -7.793 14.227 1.00 98.06 69 PHE A O 1
ATOM 488 N N . THR A 1 70 ? -10.067 -6.607 13.698 1.00 98.06 70 THR A N 1
ATOM 4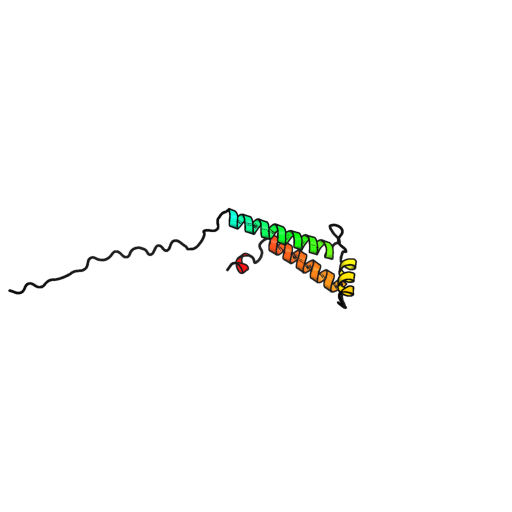89 C CA . THR A 1 70 ? -10.711 -6.798 15.003 1.00 98.06 70 THR A CA 1
ATOM 490 C C . THR A 1 70 ? -11.038 -8.264 15.267 1.00 98.06 70 THR A C 1
ATOM 492 O O . THR A 1 70 ? -10.731 -8.763 16.348 1.00 98.06 70 THR A O 1
ATOM 495 N N . ALA A 1 71 ? -11.558 -8.992 14.275 1.00 98.00 71 ALA A N 1
ATOM 496 C CA . ALA A 1 71 ? -11.784 -10.435 14.372 1.00 98.00 71 ALA A CA 1
ATOM 497 C C . ALA A 1 71 ? -10.477 -11.227 14.566 1.00 98.00 71 ALA A C 1
AT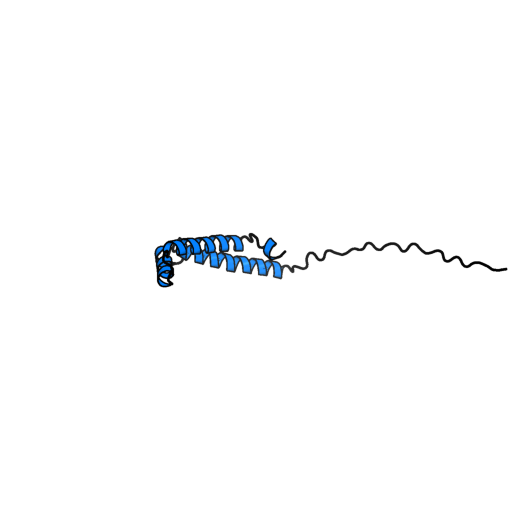OM 499 O O . ALA A 1 71 ? -10.482 -12.283 15.193 1.00 98.00 71 ALA A O 1
ATOM 500 N N . SER A 1 72 ? -9.353 -10.691 14.085 1.00 97.00 72 SER A N 1
ATOM 501 C CA . SER A 1 72 ? -8.008 -11.249 14.281 1.00 97.00 72 SER A CA 1
ATOM 502 C C . SER A 1 72 ? -7.375 -10.873 15.632 1.00 97.00 72 SER A C 1
ATOM 504 O O . SER A 1 72 ? -6.229 -11.235 15.889 1.00 97.00 72 SER A O 1
ATOM 506 N N . GLY A 1 73 ? -8.094 -10.152 16.503 1.00 97.25 73 GLY A N 1
ATOM 507 C CA . GLY A 1 73 ? -7.655 -9.810 17.860 1.00 97.25 73 GLY A CA 1
ATOM 508 C C . GLY A 1 73 ? -7.030 -8.421 18.024 1.00 97.25 73 GLY A C 1
ATOM 509 O O . GLY A 1 73 ? -6.575 -8.090 19.119 1.00 97.25 73 GLY A O 1
ATOM 510 N N . TYR A 1 74 ? -7.016 -7.579 16.985 1.00 96.69 74 TYR A N 1
ATOM 511 C CA . TYR A 1 74 ? -6.536 -6.200 17.106 1.00 96.69 74 TYR A CA 1
ATOM 512 C C . TYR A 1 74 ? -7.617 -5.290 17.700 1.00 96.69 74 TYR A C 1
ATOM 514 O O . TYR A 1 74 ? -8.698 -5.127 17.135 1.00 96.69 74 TYR A O 1
ATOM 522 N N . SER A 1 75 ? -7.304 -4.626 18.814 1.00 93.94 75 SER A N 1
ATOM 523 C CA . SER A 1 75 ? -8.233 -3.703 19.483 1.00 93.94 75 SER A CA 1
ATOM 524 C C . SER A 1 75 ? -8.579 -2.469 18.640 1.00 93.94 75 SER A C 1
ATOM 526 O O . SER A 1 75 ? -9.686 -1.952 18.744 1.00 93.94 75 SER A O 1
ATOM 528 N N . ALA A 1 76 ? -7.663 -2.019 17.776 1.00 97.06 76 ALA A N 1
ATOM 529 C CA . ALA A 1 76 ? -7.837 -0.869 16.888 1.00 97.06 76 ALA A CA 1
ATOM 530 C C . ALA A 1 76 ? -7.898 -1.297 15.409 1.00 97.06 76 ALA A C 1
ATOM 532 O O . ALA A 1 76 ? -7.028 -0.937 14.614 1.00 97.06 76 ALA A O 1
ATOM 533 N N . GLY A 1 77 ? -8.912 -2.089 15.044 1.00 97.75 77 GLY A N 1
ATOM 534 C CA . GLY A 1 77 ? -9.042 -2.699 13.714 1.00 97.75 77 GLY A CA 1
ATOM 535 C C . GLY A 1 77 ? -8.972 -1.702 12.554 1.00 97.75 77 GLY A C 1
ATOM 536 O O . GLY A 1 77 ? -8.153 -1.872 11.654 1.00 97.75 77 GLY A O 1
ATOM 537 N N . ASP A 1 78 ? -9.754 -0.621 12.602 1.00 98.00 78 ASP A N 1
ATOM 538 C CA . ASP A 1 78 ? -9.765 0.405 11.547 1.00 98.00 78 ASP A CA 1
ATOM 539 C C . ASP A 1 78 ? -8.410 1.115 11.406 1.00 98.00 78 ASP A C 1
ATOM 541 O O . ASP A 1 78 ? -7.951 1.377 10.294 1.00 98.00 78 ASP A O 1
ATOM 545 N N . ALA A 1 79 ? -7.719 1.378 12.521 1.00 98.19 79 ALA A N 1
ATOM 546 C CA . ALA A 1 79 ? -6.380 1.961 12.482 1.00 98.19 79 ALA A CA 1
ATOM 547 C C . ALA A 1 79 ? -5.379 1.003 11.816 1.00 98.19 79 ALA A C 1
ATOM 549 O O . ALA A 1 79 ? -4.560 1.435 11.005 1.00 98.19 79 ALA A O 1
ATOM 550 N N . MET A 1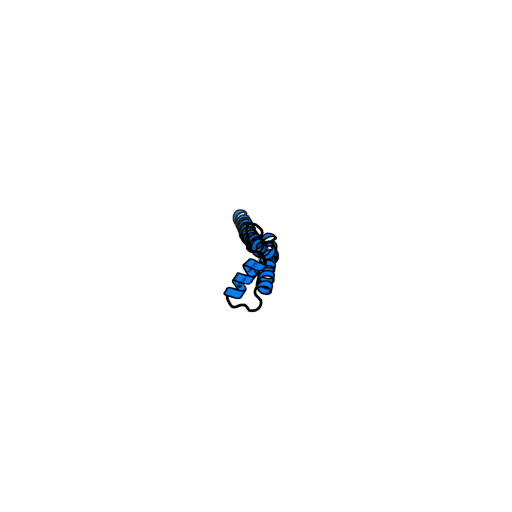 80 ? -5.475 -0.301 12.102 1.00 98.19 80 MET A N 1
ATOM 551 C CA . MET A 1 80 ? -4.668 -1.318 11.423 1.00 98.19 80 MET A CA 1
ATOM 552 C C . MET A 1 80 ? -5.015 -1.421 9.936 1.00 98.19 80 MET A C 1
ATOM 554 O O . MET A 1 80 ? -4.110 -1.564 9.119 1.00 98.19 80 MET A O 1
ATOM 558 N N . ALA A 1 81 ? -6.289 -1.279 9.561 1.00 98.31 81 ALA A N 1
ATOM 559 C CA . ALA A 1 81 ? -6.712 -1.246 8.163 1.00 98.31 81 ALA A CA 1
ATOM 560 C C . ALA A 1 81 ? -6.106 -0.064 7.399 1.00 98.31 81 ALA A C 1
ATOM 562 O O . ALA A 1 81 ? -5.595 -0.255 6.295 1.00 98.31 81 ALA A O 1
ATOM 563 N N . VAL A 1 82 ? -6.100 1.133 7.997 1.00 98.62 82 VAL A N 1
ATOM 564 C CA . VAL A 1 82 ? -5.442 2.312 7.415 1.00 98.62 82 VAL A CA 1
ATOM 565 C C . VAL A 1 82 ? -3.938 2.081 7.290 1.00 98.62 82 VAL A C 1
ATOM 567 O O . VAL A 1 82 ? -3.379 2.303 6.220 1.00 98.62 82 VAL A O 1
ATOM 570 N N . LEU A 1 83 ? -3.279 1.611 8.354 1.00 98.38 83 LEU A N 1
ATOM 571 C CA . LEU A 1 83 ? -1.835 1.371 8.341 1.00 98.38 83 LEU A CA 1
ATOM 572 C C . LEU A 1 83 ? -1.446 0.333 7.289 1.00 98.38 83 LEU A C 1
ATOM 574 O O . LEU A 1 83 ? -0.571 0.607 6.476 1.00 98.38 83 LEU A O 1
ATOM 578 N N . ALA A 1 84 ? -2.117 -0.818 7.265 1.00 98.19 84 ALA A N 1
ATOM 579 C CA . ALA A 1 84 ? -1.873 -1.869 6.283 1.00 98.19 84 ALA A CA 1
ATOM 580 C C . ALA A 1 84 ? -2.148 -1.380 4.856 1.00 98.19 84 ALA A C 1
ATOM 582 O O . ALA A 1 84 ? -1.336 -1.580 3.959 1.00 98.19 84 ALA A O 1
ATOM 583 N N . GLY A 1 85 ? -3.268 -0.687 4.643 1.00 98.44 85 GLY A N 1
ATOM 584 C CA . GLY A 1 85 ? -3.607 -0.149 3.333 1.00 98.44 85 GLY A CA 1
ATOM 585 C C . GLY A 1 85 ? -2.589 0.883 2.837 1.00 98.44 85 GLY A C 1
ATOM 586 O O . GLY A 1 85 ? -2.197 0.845 1.671 1.00 98.44 85 GLY A O 1
ATOM 587 N N . LEU A 1 86 ? -2.112 1.778 3.709 1.00 98.56 86 LEU A N 1
ATOM 588 C CA . LEU A 1 86 ? -1.095 2.776 3.366 1.00 98.56 86 LEU A CA 1
ATOM 589 C C . LEU A 1 86 ? 0.261 2.133 3.079 1.00 98.56 86 LEU A C 1
ATOM 591 O O . LEU A 1 86 ? 0.887 2.485 2.081 1.00 98.56 86 LEU A O 1
ATOM 595 N N . THR A 1 87 ? 0.718 1.199 3.915 1.00 98.12 87 THR A N 1
ATOM 596 C CA . THR A 1 87 ? 2.018 0.542 3.716 1.00 98.12 87 THR A CA 1
ATOM 597 C C . THR A 1 87 ? 2.030 -0.298 2.446 1.00 98.12 87 THR A C 1
ATOM 599 O O . THR A 1 87 ? 3.000 -0.242 1.696 1.00 98.12 87 THR A O 1
ATOM 602 N N . GLU A 1 88 ? 0.945 -1.010 2.146 1.00 98.31 88 GLU A N 1
ATOM 603 C CA . GLU A 1 88 ? 0.814 -1.793 0.916 1.00 98.31 88 GLU A CA 1
ATOM 604 C C . GLU A 1 88 ? 0.715 -0.907 -0.324 1.00 98.31 88 GLU A C 1
ATOM 606 O O . GLU A 1 88 ? 1.385 -1.173 -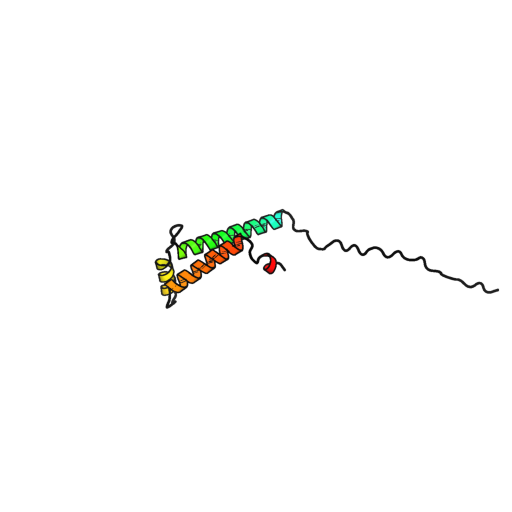1.322 1.00 98.31 88 GLU A O 1
ATOM 611 N N . THR A 1 89 ? -0.056 0.183 -0.254 1.00 98.38 89 THR A N 1
ATOM 612 C CA . THR A 1 89 ? -0.200 1.115 -1.380 1.00 98.38 89 THR A CA 1
ATOM 613 C C . THR A 1 89 ? 1.113 1.825 -1.675 1.00 98.38 89 THR A C 1
ATOM 615 O O . THR A 1 89 ? 1.626 1.759 -2.790 1.00 98.38 89 THR A O 1
ATOM 618 N N . LEU A 1 90 ? 1.692 2.490 -0.676 1.00 97.50 90 LEU A N 1
ATOM 619 C CA . LEU A 1 90 ? 2.909 3.277 -0.854 1.00 97.50 90 LEU A CA 1
ATOM 620 C C . LEU A 1 90 ? 4.129 2.383 -1.085 1.00 97.50 90 LEU A C 1
ATOM 622 O O . LEU A 1 90 ? 4.949 2.688 -1.947 1.00 97.50 90 LEU A O 1
ATOM 626 N N . GLY A 1 91 ? 4.233 1.264 -0.365 1.00 96.50 91 GLY A N 1
ATOM 627 C CA . GLY A 1 91 ? 5.298 0.282 -0.555 1.00 96.50 91 GLY A CA 1
ATOM 628 C C . GLY A 1 91 ? 5.217 -0.397 -1.920 1.00 96.50 91 GLY A C 1
ATOM 629 O O . GLY A 1 91 ? 6.231 -0.512 -2.604 1.00 96.50 91 GLY A O 1
ATOM 630 N N . GLY A 1 92 ? 4.013 -0.774 -2.360 1.00 97.31 92 GLY A N 1
ATOM 631 C CA . GLY A 1 92 ? 3.778 -1.352 -3.682 1.00 97.31 92 GLY A CA 1
ATOM 632 C C . GLY A 1 92 ? 4.123 -0.388 -4.818 1.00 97.31 92 GLY A C 1
ATOM 633 O O . GLY A 1 92 ? 4.865 -0.749 -5.733 1.00 97.31 92 GLY A O 1
ATOM 634 N N . LEU A 1 93 ? 3.665 0.867 -4.735 1.00 97.06 93 LEU A N 1
ATOM 635 C CA . LEU A 1 93 ? 4.022 1.907 -5.707 1.00 97.06 93 LEU A CA 1
ATOM 636 C C . LEU A 1 93 ? 5.525 2.214 -5.685 1.00 97.06 93 LEU A C 1
ATOM 638 O O . LEU A 1 93 ? 6.144 2.301 -6.743 1.00 97.06 93 LEU A O 1
ATOM 642 N N . GLY A 1 94 ? 6.128 2.322 -4.499 1.00 95.69 94 GLY A N 1
ATOM 643 C CA . GLY A 1 94 ? 7.570 2.510 -4.344 1.00 95.69 94 GLY A CA 1
ATOM 644 C C . GLY A 1 94 ? 8.370 1.389 -5.009 1.00 95.69 94 GLY A C 1
ATOM 645 O O . GLY A 1 94 ? 9.300 1.667 -5.764 1.00 95.69 94 GLY A O 1
ATOM 646 N N . LEU A 1 95 ? 7.959 0.133 -4.816 1.00 94.69 95 LEU A N 1
ATOM 647 C CA . LEU A 1 95 ? 8.581 -1.028 -5.452 1.00 94.69 95 LEU A CA 1
ATOM 648 C C . LEU A 1 95 ? 8.417 -1.008 -6.978 1.00 94.69 95 LEU A C 1
ATOM 650 O O . LEU A 1 95 ? 9.394 -1.214 -7.697 1.00 94.69 95 LEU A O 1
ATOM 654 N N . ALA A 1 96 ? 7.216 -0.714 -7.483 1.00 94.75 96 ALA A N 1
ATOM 655 C CA . ALA A 1 96 ? 6.951 -0.635 -8.920 1.00 94.75 96 ALA A CA 1
ATOM 656 C C . ALA A 1 96 ? 7.810 0.443 -9.609 1.00 94.75 96 ALA A C 1
ATOM 658 O O . ALA A 1 96 ? 8.337 0.220 -10.702 1.00 94.75 96 ALA A O 1
ATOM 659 N N . LEU A 1 97 ? 8.000 1.587 -8.943 1.00 93.69 97 LEU A N 1
ATOM 660 C CA . LEU A 1 97 ? 8.866 2.677 -9.402 1.00 93.69 97 LEU A CA 1
ATOM 661 C C . LEU A 1 97 ? 10.365 2.358 -9.265 1.00 93.69 97 LEU A C 1
ATOM 663 O O . LEU A 1 97 ? 11.194 3.042 -9.864 1.00 93.69 97 LEU A O 1
ATOM 667 N N . GLY A 1 98 ? 10.727 1.311 -8.523 1.00 89.75 98 GLY A N 1
ATOM 668 C CA . GLY A 1 98 ? 12.115 0.933 -8.273 1.00 89.75 98 GLY A CA 1
ATOM 669 C C . GLY A 1 98 ? 12.802 1.770 -7.188 1.00 89.75 98 GLY A C 1
ATOM 670 O O . GLY A 1 98 ? 14.026 1.916 -7.201 1.00 89.75 98 GLY A O 1
ATOM 671 N N . LEU A 1 99 ? 12.036 2.356 -6.262 1.00 80.56 99 LEU A N 1
ATOM 672 C CA . LEU A 1 99 ? 12.586 3.120 -5.146 1.00 80.56 99 LEU A CA 1
ATOM 673 C C . LEU A 1 99 ? 13.342 2.180 -4.194 1.00 80.56 99 LEU A C 1
ATOM 675 O O . LEU A 1 99 ? 12.856 1.104 -3.855 1.00 80.56 99 LEU A O 1
ATOM 679 N N . LEU A 1 100 ? 14.546 2.580 -3.773 1.00 72.44 100 LEU A N 1
ATOM 680 C CA . LEU A 1 100 ? 15.469 1.802 -2.925 1.00 72.44 100 LEU A CA 1
ATOM 681 C C . LEU A 1 100 ? 15.917 0.435 -3.486 1.00 72.44 100 LEU A C 1
ATOM 683 O O . LEU A 1 100 ? 16.773 -0.205 -2.882 1.00 72.44 100 LEU A O 1
ATOM 687 N N . THR A 1 101 ? 15.435 -0.009 -4.652 1.00 74.12 101 THR A N 1
ATOM 688 C CA . THR A 1 101 ? 15.893 -1.255 -5.295 1.00 74.12 101 THR A CA 1
ATOM 689 C C . THR A 1 101 ? 17.397 -1.248 -5.604 1.00 74.12 101 THR A C 1
ATOM 691 O O . THR A 1 101 ? 18.032 -2.280 -5.406 1.00 74.12 101 THR A O 1
ATOM 694 N N . PRO A 1 102 ? 18.014 -0.109 -5.986 1.00 66.25 102 PRO A N 1
ATOM 695 C CA . PRO A 1 102 ? 19.469 -0.022 -6.098 1.00 66.25 102 PRO A CA 1
ATOM 696 C C . PRO A 1 102 ? 20.217 -0.249 -4.775 1.00 66.25 102 PRO A C 1
ATOM 698 O O . PRO A 1 102 ? 21.309 -0.799 -4.806 1.00 66.25 102 PRO A O 1
ATOM 701 N N . LEU A 1 103 ? 19.646 0.129 -3.619 1.00 54.88 103 LEU A N 1
ATOM 702 C CA . LEU A 1 103 ? 20.259 -0.157 -2.313 1.00 54.88 103 LEU A CA 1
ATOM 703 C C . LEU A 1 103 ? 20.139 -1.634 -1.928 1.00 54.8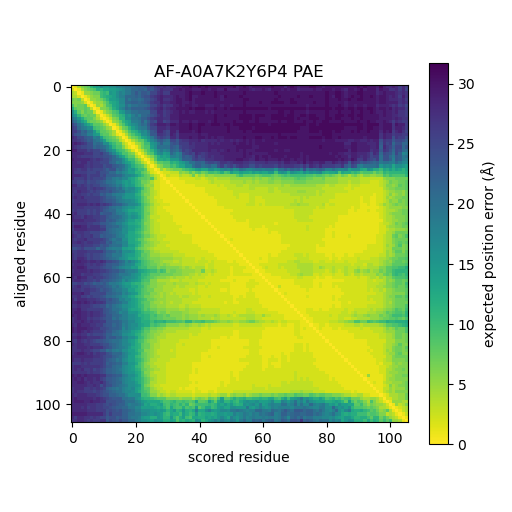8 103 LEU A C 1
ATOM 705 O O . LEU A 1 103 ? 21.021 -2.155 -1.263 1.00 54.88 103 LEU A O 1
ATOM 709 N N . ALA A 1 104 ? 19.063 -2.311 -2.334 1.00 60.69 104 ALA A N 1
ATOM 710 C CA . ALA A 1 104 ? 18.886 -3.738 -2.070 1.00 60.69 104 ALA A CA 1
ATOM 711 C C . ALA A 1 104 ? 19.840 -4.631 -2.889 1.00 60.69 104 ALA A C 1
ATOM 713 O O . ALA A 1 104 ? 20.039 -5.789 -2.532 1.00 60.69 104 ALA A O 1
ATOM 714 N N . GLY A 1 105 ? 2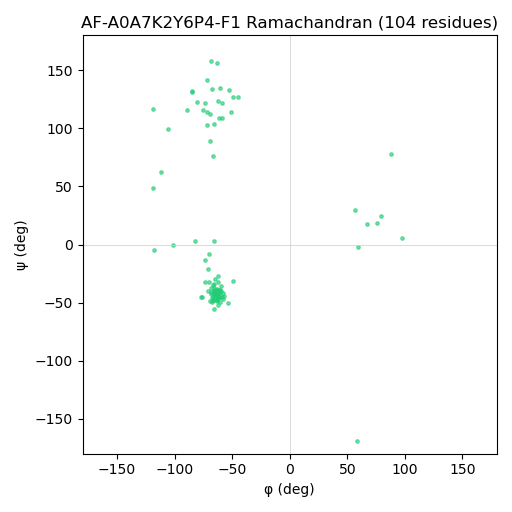0.384 -4.115 -3.997 1.00 61.34 105 GLY A N 1
ATOM 715 C CA . GLY A 1 105 ? 21.316 -4.830 -4.874 1.00 61.34 105 GLY A CA 1
ATOM 716 C C . GLY A 1 105 ? 22.796 -4.468 -4.697 1.00 61.34 105 GLY A C 1
ATOM 717 O O . GLY A 1 105 ? 23.611 -5.006 -5.445 1.00 61.34 105 GLY A O 1
ATOM 718 N N . ALA A 1 106 ? 23.129 -3.549 -3.781 1.00 53.62 106 ALA A N 1
ATOM 719 C CA . ALA A 1 106 ? 24.493 -3.102 -3.470 1.00 53.62 106 ALA A CA 1
ATOM 720 C C . ALA A 1 106 ? 25.096 -3.901 -2.306 1.00 53.62 106 ALA A C 1
ATOM 722 O O . ALA A 1 106 ? 26.319 -4.162 -2.360 1.00 53.62 106 ALA A O 1
#